Protein AF-A0A6J0CWZ5-F1 (afdb_monomer)

Structure (mmCIF, N/CA/C/O backbone):
data_AF-A0A6J0CWZ5-F1
#
_entry.id   AF-A0A6J0CWZ5-F1
#
loop_
_atom_site.group_PDB
_atom_site.id
_atom_site.type_symbol
_atom_site.label_atom_id
_atom_site.label_alt_id
_atom_site.label_comp_id
_atom_site.label_asym_id
_atom_site.label_entity_id
_atom_site.label_seq_id
_atom_site.pdbx_PDB_ins_code
_atom_site.Cartn_x
_atom_site.Cartn_y
_atom_site.Cartn_z
_atom_site.occupancy
_atom_site.B_iso_or_equiv
_atom_site.auth_seq_id
_atom_site.auth_comp_id
_atom_site.auth_asym_id
_atom_site.auth_atom_id
_atom_site.pdbx_PDB_model_num
ATOM 1 N N . GLY A 1 1 ? -12.106 11.188 5.493 1.00 57.78 1 GLY A N 1
ATOM 2 C CA . GLY A 1 1 ? -11.502 11.539 4.184 1.00 57.78 1 GLY A CA 1
ATOM 3 C C . GLY A 1 1 ? -12.003 10.630 3.071 1.00 57.78 1 GLY A C 1
ATOM 4 O O . GLY A 1 1 ? -12.524 9.564 3.359 1.00 57.78 1 GLY A O 1
ATOM 5 N N . SER A 1 2 ? -11.856 11.001 1.792 1.00 80.25 2 SER A N 1
ATOM 6 C CA . SER A 1 2 ? -12.216 10.089 0.689 1.00 80.25 2 SER A CA 1
ATOM 7 C C . SER A 1 2 ? -11.225 8.920 0.630 1.00 80.25 2 SER A C 1
ATOM 9 O O . SER A 1 2 ? -10.023 9.134 0.462 1.00 80.25 2 SER A O 1
ATOM 11 N N . ALA A 1 3 ? -11.713 7.687 0.785 1.00 89.81 3 ALA A N 1
ATOM 12 C CA . ALA A 1 3 ? -10.901 6.478 0.696 1.00 89.81 3 ALA A CA 1
ATOM 13 C C . ALA A 1 3 ? -11.649 5.331 0.015 1.00 89.81 3 ALA A C 1
ATOM 15 O O . ALA A 1 3 ? -12.873 5.224 0.078 1.00 89.81 3 ALA A O 1
ATOM 16 N N . VAL A 1 4 ? -10.888 4.450 -0.633 1.00 93.69 4 VAL A N 1
ATOM 17 C CA . VAL A 1 4 ? -11.415 3.285 -1.349 1.00 93.69 4 VAL A CA 1
ATOM 18 C C . VAL A 1 4 ? -11.209 2.041 -0.500 1.00 93.69 4 VAL A C 1
ATOM 20 O O . VAL A 1 4 ? -10.076 1.672 -0.190 1.00 93.69 4 VAL A O 1
ATOM 23 N N . PHE A 1 5 ? -12.300 1.363 -0.159 1.00 93.19 5 PHE A N 1
ATOM 24 C CA . PHE A 1 5 ? -12.245 0.077 0.524 1.00 93.19 5 PHE A CA 1
ATOM 25 C C . PHE A 1 5 ? -11.549 -0.977 -0.351 1.00 93.19 5 PHE A C 1
ATOM 27 O O . PHE A 1 5 ? -11.922 -1.190 -1.508 1.00 93.19 5 PHE A O 1
ATOM 34 N N . ARG A 1 6 ? -10.516 -1.636 0.190 1.00 94.00 6 ARG A N 1
ATOM 35 C CA . ARG A 1 6 ? -9.740 -2.659 -0.529 1.00 94.00 6 ARG A CA 1
ATOM 36 C C . ARG A 1 6 ? -10.067 -4.081 -0.099 1.00 94.00 6 ARG A C 1
ATOM 38 O O . ARG A 1 6 ? -9.976 -4.972 -0.942 1.00 94.00 6 ARG A O 1
ATOM 45 N N . GLY A 1 7 ? -10.464 -4.293 1.152 1.00 94.12 7 GLY A N 1
ATOM 46 C CA . GLY A 1 7 ? -10.869 -5.606 1.653 1.00 94.12 7 GLY A CA 1
ATOM 47 C C . GLY A 1 7 ? -10.400 -5.899 3.074 1.00 94.12 7 GLY A C 1
ATOM 48 O O . GLY A 1 7 ? -9.778 -5.062 3.732 1.00 94.12 7 GLY A O 1
ATOM 49 N N . CYS A 1 8 ? -10.697 -7.122 3.512 1.00 94.94 8 CYS A N 1
ATOM 50 C CA . CYS A 1 8 ? -10.164 -7.733 4.724 1.00 94.94 8 CYS A CA 1
ATOM 51 C C . CYS A 1 8 ? -8.920 -8.560 4.376 1.00 94.94 8 CYS A C 1
ATOM 53 O O . CYS A 1 8 ? -8.914 -9.296 3.389 1.00 94.94 8 CYS A O 1
ATOM 55 N N . PHE A 1 9 ? -7.864 -8.434 5.174 1.00 94.00 9 PHE A N 1
ATOM 56 C CA . PHE A 1 9 ? -6.585 -9.098 4.947 1.00 94.00 9 PHE A CA 1
ATOM 57 C C . PHE A 1 9 ? -6.032 -9.638 6.255 1.00 94.00 9 PHE A C 1
ATOM 59 O O . PHE A 1 9 ? -6.152 -9.013 7.307 1.00 94.00 9 PHE A O 1
ATOM 66 N N . ARG A 1 10 ? -5.358 -10.782 6.207 1.00 91.81 10 ARG A N 1
ATOM 67 C CA . ARG A 1 10 ? -4.688 -11.321 7.388 1.00 91.81 10 ARG A CA 1
ATOM 68 C C . ARG A 1 10 ? -3.513 -10.434 7.801 1.00 91.81 10 ARG A C 1
ATOM 70 O O . ARG A 1 10 ? -2.706 -10.016 6.972 1.00 91.81 10 ARG A O 1
ATOM 77 N N . ARG A 1 11 ? -3.376 -10.184 9.103 1.00 89.00 11 ARG A N 1
ATOM 78 C CA . ARG A 1 11 ? -2.251 -9.425 9.654 1.00 89.00 11 ARG A CA 1
ATOM 79 C C . ARG A 1 11 ? -0.916 -10.127 9.345 1.00 89.00 11 ARG A C 1
ATOM 81 O O . ARG A 1 11 ? -0.754 -11.295 9.706 1.00 89.00 11 ARG A O 1
ATOM 88 N N . PRO A 1 12 ? 0.071 -9.434 8.749 1.00 84.81 12 PRO A N 1
ATOM 89 C CA . PRO A 1 12 ? 1.394 -9.995 8.517 1.00 84.81 12 PRO A CA 1
ATOM 90 C C . PRO A 1 12 ? 2.198 -10.082 9.825 1.00 84.81 12 PRO A C 1
ATOM 92 O O . PRO A 1 12 ? 2.104 -9.211 10.691 1.00 84.81 12 PRO A O 1
ATOM 95 N N . ASN A 1 13 ? 3.059 -11.099 9.939 1.00 79.38 13 ASN A N 1
ATOM 96 C CA . ASN A 1 13 ? 3.885 -11.326 11.135 1.00 79.38 13 ASN A CA 1
ATOM 97 C C . ASN A 1 13 ? 4.906 -10.197 11.396 1.00 79.38 13 ASN A C 1
ATOM 99 O O . ASN A 1 13 ? 5.213 -9.898 12.544 1.00 79.38 13 ASN A O 1
ATOM 103 N N . ASN A 1 14 ? 5.433 -9.562 10.341 1.00 76.19 14 ASN A N 1
ATOM 104 C CA . ASN A 1 14 ? 6.442 -8.498 10.431 1.00 76.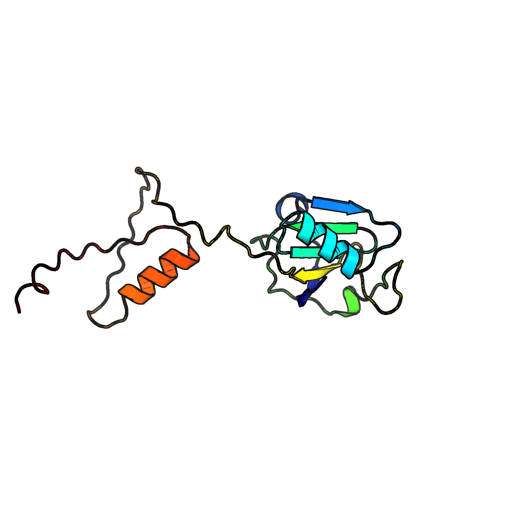19 14 ASN A CA 1
ATOM 105 C C . ASN A 1 14 ? 5.850 -7.145 10.022 1.00 76.19 14 ASN A C 1
ATOM 107 O O . ASN A 1 14 ? 6.034 -6.692 8.891 1.00 76.19 14 ASN 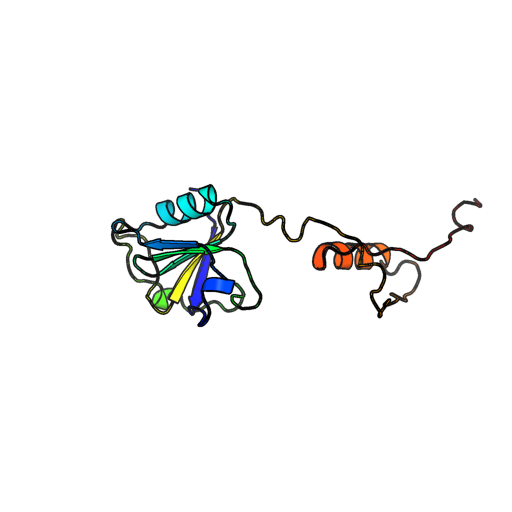A O 1
ATOM 111 N N . LEU A 1 15 ? 5.134 -6.514 10.951 1.00 74.88 15 LEU A N 1
ATOM 112 C CA . LEU A 1 15 ? 4.346 -5.312 10.687 1.00 74.88 15 LEU A CA 1
ATOM 113 C C . LEU A 1 15 ? 5.200 -4.096 10.298 1.00 74.88 15 LEU A C 1
ATOM 115 O O . LEU A 1 15 ? 4.855 -3.381 9.364 1.00 74.88 15 LEU A O 1
ATOM 119 N N . SER A 1 16 ? 6.358 -3.921 10.939 1.00 71.25 16 SER A N 1
ATOM 120 C CA . SER A 1 16 ? 7.205 -2.728 10.799 1.00 71.25 16 SER A CA 1
ATOM 121 C C . SER A 1 16 ? 7.783 -2.508 9.397 1.00 71.25 16 SER A C 1
ATOM 123 O O . SER A 1 16 ? 8.179 -1.394 9.076 1.00 71.25 16 SER A O 1
ATOM 125 N N . LEU A 1 17 ? 7.854 -3.552 8.560 1.00 66.75 17 LEU A N 1
ATOM 126 C CA . LEU A 1 17 ? 8.350 -3.429 7.183 1.00 66.75 17 LEU A CA 1
ATOM 127 C C . LEU A 1 17 ? 7.239 -3.049 6.191 1.00 66.75 17 LEU A C 1
ATOM 129 O O . LEU A 1 17 ? 7.525 -2.459 5.154 1.00 66.75 17 LEU A O 1
ATOM 133 N N . ALA A 1 18 ? 5.987 -3.409 6.489 1.00 69.88 18 ALA A N 1
ATOM 134 C CA . ALA A 1 18 ? 4.838 -3.136 5.624 1.00 69.88 18 ALA A CA 1
ATOM 135 C C . ALA A 1 18 ? 4.114 -1.839 6.019 1.00 69.88 18 ALA A C 1
ATOM 137 O O . ALA A 1 18 ? 3.674 -1.078 5.160 1.00 69.88 18 ALA A O 1
ATOM 138 N N . LEU A 1 19 ? 4.006 -1.590 7.324 1.00 81.56 19 LEU A N 1
ATOM 139 C CA . LEU A 1 19 ? 3.220 -0.521 7.928 1.00 81.56 19 LEU A CA 1
ATOM 140 C C . LEU A 1 19 ? 4.075 0.190 8.995 1.00 81.56 19 LEU A C 1
ATOM 142 O O . LEU A 1 19 ? 3.991 -0.140 10.181 1.00 81.56 19 LEU A O 1
ATOM 146 N N . PRO A 1 20 ? 4.966 1.110 8.581 1.00 83.31 20 PRO A N 1
ATOM 147 C CA . PRO A 1 20 ? 5.938 1.745 9.472 1.00 83.31 20 PRO A CA 1
ATOM 148 C C . PRO A 1 20 ? 5.298 2.660 10.520 1.00 83.31 20 PRO A C 1
ATOM 150 O O . PRO A 1 20 ? 5.864 2.849 11.595 1.00 83.31 20 PRO A O 1
ATOM 153 N N . VAL A 1 21 ? 4.126 3.228 10.229 1.00 89.62 21 VAL A N 1
ATOM 154 C CA . VAL A 1 21 ? 3.422 4.122 11.150 1.00 89.62 21 VAL A CA 1
ATOM 155 C C . VAL A 1 21 ? 2.309 3.346 11.827 1.00 89.62 21 VAL A C 1
ATOM 157 O O . VAL A 1 21 ? 1.474 2.736 11.168 1.00 89.62 21 VAL A O 1
ATOM 160 N N . THR A 1 22 ? 2.298 3.376 13.156 1.00 91.94 22 THR A N 1
ATOM 161 C CA . THR A 1 22 ? 1.233 2.801 13.976 1.00 91.94 22 THR A CA 1
ATOM 162 C C . THR A 1 22 ? 0.781 3.834 14.995 1.00 91.94 22 THR A C 1
ATOM 164 O O . THR A 1 22 ? 1.611 4.416 15.691 1.00 91.94 22 THR A O 1
ATOM 167 N N . ALA A 1 23 ? -0.527 4.035 15.103 1.00 92.38 23 ALA A N 1
ATOM 168 C CA . ALA A 1 23 ? -1.146 4.897 16.095 1.00 92.38 23 ALA A CA 1
ATOM 169 C C . ALA A 1 23 ? -2.288 4.153 16.789 1.00 92.38 23 ALA A C 1
ATOM 171 O O . ALA A 1 23 ? -3.144 3.557 16.136 1.00 92.38 23 ALA A O 1
ATOM 172 N N . ALA A 1 24 ? -2.308 4.195 18.118 1.00 91.94 24 ALA A N 1
ATOM 173 C CA . ALA A 1 24 ? -3.451 3.738 18.894 1.00 91.94 24 ALA A CA 1
ATOM 174 C C . ALA A 1 24 ? -4.451 4.892 19.022 1.00 91.94 24 ALA A C 1
ATOM 176 O O . ALA A 1 24 ? -4.084 5.981 19.464 1.00 91.94 24 ALA A O 1
ATOM 177 N N . MET A 1 25 ? -5.705 4.656 18.643 1.00 87.94 25 MET A N 1
ATOM 178 C CA . MET A 1 25 ? -6.777 5.643 18.744 1.00 87.94 25 MET A CA 1
ATOM 179 C C . MET A 1 25 ? -7.873 5.128 19.689 1.00 87.94 25 MET A C 1
ATOM 181 O O . MET A 1 25 ? -8.489 4.107 19.387 1.00 87.94 25 MET A O 1
ATOM 185 N N . PRO A 1 26 ? -8.148 5.820 20.816 1.00 84.06 26 PRO A N 1
ATOM 186 C CA . PRO A 1 26 ? -9.200 5.411 21.752 1.00 84.06 26 PRO A CA 1
ATOM 187 C C . PRO A 1 26 ? -10.594 5.445 21.107 1.00 84.06 26 PRO A C 1
ATOM 189 O O . PRO A 1 26 ? -11.401 4.537 21.293 1.00 84.06 26 PRO A O 1
ATOM 192 N N . ASN A 1 27 ? -10.836 6.467 20.282 1.00 88.94 27 ASN A N 1
ATOM 193 C CA . ASN A 1 27 ? -12.073 6.666 19.528 1.00 88.94 27 ASN A CA 1
ATOM 194 C C . ASN A 1 27 ? -11.805 6.378 18.049 1.00 88.94 27 ASN A C 1
ATOM 196 O O . ASN A 1 27 ? -11.712 7.319 17.253 1.00 88.94 27 ASN A O 1
ATOM 200 N N . MET A 1 28 ? -11.620 5.102 17.712 1.00 88.31 28 MET A N 1
ATOM 201 C CA . MET A 1 28 ? -11.315 4.655 16.357 1.00 88.31 28 MET A CA 1
ATOM 202 C C . MET A 1 28 ? -12.535 4.799 15.444 1.00 88.31 28 MET A C 1
ATOM 204 O O . MET A 1 28 ? -13.623 4.354 15.803 1.00 88.31 28 MET A O 1
ATOM 208 N N . SER A 1 29 ? -12.315 5.365 14.258 1.00 92.81 29 SER A N 1
ATOM 209 C CA . SER A 1 29 ? -13.211 5.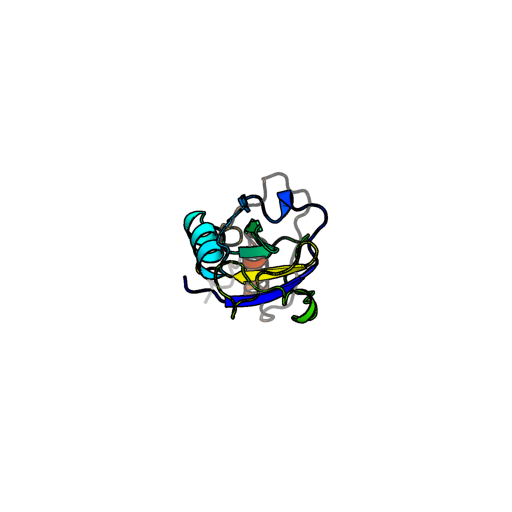304 13.098 1.00 92.81 29 SER A CA 1
ATOM 210 C C . SER A 1 29 ? -12.377 5.135 11.828 1.00 92.81 29 SER A C 1
ATOM 212 O O . SER A 1 29 ? -11.171 5.426 11.835 1.00 92.81 29 SER A O 1
ATOM 214 N N . VAL A 1 30 ? -13.010 4.689 10.742 1.00 93.19 30 VAL A N 1
ATOM 215 C CA . VAL A 1 30 ? -12.353 4.552 9.434 1.00 93.19 30 VAL A CA 1
ATOM 216 C C . VAL A 1 30 ? -11.796 5.899 8.989 1.00 93.19 30 VAL A C 1
ATOM 218 O O . VAL A 1 30 ? -10.607 6.001 8.675 1.00 93.19 30 VAL A O 1
ATOM 221 N N . ASP A 1 31 ? -12.616 6.948 9.068 1.00 93.31 31 ASP A N 1
ATOM 222 C CA . ASP A 1 31 ? -12.237 8.303 8.668 1.00 93.31 31 ASP A CA 1
ATOM 223 C C . ASP A 1 31 ? -10.994 8.820 9.391 1.00 93.31 31 ASP A C 1
ATOM 225 O O . ASP A 1 31 ? -10.064 9.292 8.742 1.00 93.31 31 ASP A O 1
ATOM 229 N N . LYS A 1 32 ? -10.916 8.670 10.719 1.00 93.44 32 LYS A N 1
ATOM 230 C CA . LYS A 1 32 ? -9.765 9.158 11.495 1.00 93.44 32 LYS A CA 1
ATOM 231 C C . LYS A 1 32 ? -8.466 8.464 11.105 1.00 93.44 32 LYS A C 1
ATOM 233 O O . LYS A 1 32 ? -7.421 9.107 11.054 1.00 93.44 32 LYS A O 1
ATOM 238 N N . CYS A 1 33 ? -8.516 7.156 10.848 1.00 94.25 33 CYS A N 1
ATOM 239 C CA . CYS A 1 33 ? -7.329 6.421 10.419 1.00 94.25 33 CYS A CA 1
ATOM 240 C C . CYS A 1 33 ? -6.907 6.825 9.004 1.00 94.25 33 CYS A C 1
ATOM 242 O O . CYS A 1 33 ? -5.728 7.068 8.755 1.00 94.25 33 CYS A O 1
ATOM 244 N N . VAL A 1 34 ? -7.871 6.947 8.089 1.00 95.50 34 VAL A N 1
ATOM 245 C CA . VAL A 1 34 ? -7.633 7.411 6.718 1.00 95.50 34 VAL A CA 1
ATOM 246 C C . VAL A 1 34 ? -7.031 8.814 6.710 1.00 95.50 34 VAL A C 1
ATOM 248 O O . VAL A 1 34 ? -6.049 9.045 6.002 1.00 95.50 34 VAL A O 1
ATOM 251 N N . ASP A 1 35 ? -7.578 9.734 7.501 1.00 94.94 35 ASP A N 1
ATOM 252 C CA . ASP A 1 35 ? -7.110 11.116 7.578 1.00 94.94 35 ASP A CA 1
ATOM 253 C C . ASP A 1 35 ? -5.692 11.177 8.164 1.00 94.94 35 ASP A C 1
ATOM 255 O O . ASP A 1 35 ? -4.827 11.829 7.582 1.00 94.94 35 ASP A O 1
ATOM 259 N N . LEU A 1 36 ? -5.402 10.403 9.219 1.00 94.50 36 LEU A N 1
ATOM 260 C CA . LEU A 1 36 ? -4.049 10.266 9.771 1.00 94.50 36 LEU A CA 1
ATOM 261 C C . LEU A 1 36 ? -3.052 9.758 8.721 1.00 94.50 36 LEU A C 1
ATOM 263 O O . LEU A 1 36 ? -1.970 10.321 8.563 1.00 94.50 36 LEU A O 1
ATOM 267 N N . CYS A 1 37 ? -3.387 8.684 8.003 1.00 94.94 37 CYS A N 1
ATOM 268 C CA . CYS A 1 37 ? -2.490 8.129 6.991 1.00 94.94 37 CYS A CA 1
ATOM 269 C C . CYS A 1 37 ? -2.307 9.081 5.805 1.00 94.94 37 CYS A C 1
ATOM 271 O O . CYS A 1 37 ? -1.216 9.148 5.244 1.00 94.94 37 CYS A O 1
ATOM 273 N N . THR A 1 38 ? -3.341 9.855 5.472 1.00 94.69 38 THR A N 1
ATOM 274 C CA . THR A 1 38 ? -3.277 10.904 4.451 1.00 94.69 38 THR A CA 1
ATOM 275 C C . THR A 1 38 ? -2.353 12.043 4.883 1.00 94.69 38 THR A C 1
ATOM 277 O O . THR A 1 38 ? -1.490 12.441 4.107 1.00 94.69 38 THR A O 1
ATOM 280 N N . GLU A 1 39 ? -2.469 12.526 6.124 1.00 94.19 39 GLU A N 1
ATOM 281 C CA . GLU A 1 39 ? -1.594 13.565 6.693 1.00 94.19 39 GLU A CA 1
ATOM 282 C C . GLU A 1 39 ? -0.129 13.109 6.754 1.00 94.19 39 GLU A C 1
ATOM 284 O O . GLU A 1 39 ? 0.794 13.901 6.585 1.00 94.19 39 GLU A O 1
ATOM 289 N N . LYS A 1 40 ? 0.094 11.808 6.966 1.00 93.00 40 LYS A N 1
ATOM 290 C CA . LYS A 1 40 ? 1.424 11.186 6.951 1.00 93.00 40 LYS A CA 1
ATOM 291 C C . LYS A 1 40 ? 1.915 10.794 5.553 1.00 93.00 40 LYS A C 1
ATOM 293 O O . LYS A 1 40 ? 2.951 10.141 5.468 1.00 93.00 40 LYS A O 1
ATOM 298 N N . GLU A 1 41 ? 1.199 11.173 4.494 1.00 92.38 41 GLU A N 1
ATOM 299 C CA . GLU A 1 41 ? 1.551 10.906 3.092 1.00 92.38 41 GLU A CA 1
ATOM 300 C C . GLU A 1 41 ? 1.694 9.408 2.756 1.00 92.38 41 GLU A C 1
ATOM 302 O O . GLU A 1 41 ? 2.505 9.008 1.919 1.00 92.38 41 GLU A O 1
ATOM 307 N N . TYR A 1 42 ? 0.871 8.558 3.375 1.00 92.62 42 TYR A N 1
ATOM 308 C CA . TYR A 1 42 ? 0.821 7.130 3.068 1.00 92.62 42 TYR A CA 1
ATOM 309 C C . TYR A 1 42 ? -0.415 6.765 2.232 1.00 92.62 42 TYR A C 1
ATOM 311 O O . TYR A 1 42 ? -1.539 7.124 2.600 1.00 92.62 42 TYR A O 1
ATOM 319 N N . PRO A 1 43 ? -0.246 5.987 1.143 1.00 92.56 43 PRO A N 1
ATOM 320 C CA . PRO A 1 43 ? -1.345 5.564 0.271 1.00 92.56 43 PRO A CA 1
ATOM 321 C C . PRO A 1 43 ? -2.238 4.482 0.893 1.00 92.56 43 PRO A C 1
ATOM 323 O O . PRO A 1 43 ? -3.321 4.205 0.379 1.00 92.56 43 PRO A O 1
ATOM 326 N N . LEU A 1 44 ? -1.791 3.829 1.970 1.00 93.94 44 LEU A N 1
ATOM 327 C CA . LEU A 1 44 ? -2.490 2.704 2.582 1.00 93.94 44 LEU A CA 1
ATOM 328 C C . LEU A 1 44 ? -2.794 2.962 4.058 1.00 93.94 44 LEU A C 1
ATOM 330 O O . LEU A 1 44 ? -1.891 3.316 4.819 1.00 93.94 44 LEU A O 1
ATOM 334 N N . ALA A 1 45 ? -4.039 2.699 4.452 1.00 95.25 45 ALA A N 1
ATOM 335 C CA . ALA A 1 45 ? -4.514 2.698 5.830 1.00 95.25 45 ALA A CA 1
ATOM 336 C C . ALA A 1 45 ? -5.063 1.307 6.181 1.00 95.25 45 ALA A C 1
ATOM 338 O O . ALA A 1 45 ? -5.907 0.767 5.468 1.00 95.25 45 ALA A O 1
ATOM 339 N N . ALA A 1 46 ? -4.584 0.714 7.269 1.00 94.81 46 ALA A N 1
ATOM 340 C CA . ALA A 1 46 ? -4.997 -0.599 7.752 1.00 94.81 46 ALA A CA 1
ATOM 341 C C . ALA A 1 46 ? -5.438 -0.496 9.217 1.00 94.81 46 ALA A C 1
ATOM 343 O O . ALA A 1 46 ? -4.664 -0.066 10.073 1.00 94.81 46 ALA A O 1
ATOM 344 N N . LEU A 1 47 ? -6.679 -0.887 9.506 1.00 94.69 47 LEU A N 1
ATOM 345 C CA . LEU A 1 47 ? -7.261 -0.808 10.844 1.00 94.69 47 LEU A CA 1
ATOM 346 C C . LEU A 1 47 ? -7.322 -2.192 11.495 1.00 94.69 47 LEU A C 1
ATOM 348 O O . LEU A 1 47 ? -7.600 -3.192 10.829 1.00 94.69 47 LEU A O 1
ATOM 352 N N . ALA A 1 48 ? -7.053 -2.225 12.801 1.00 93.62 48 ALA A N 1
ATOM 353 C CA . ALA A 1 48 ? -7.016 -3.427 13.626 1.00 93.62 48 ALA A CA 1
ATOM 354 C C . ALA A 1 48 ? -7.572 -3.147 15.032 1.00 93.62 48 ALA A C 1
ATOM 356 O O . ALA A 1 48 ? -6.827 -2.941 15.997 1.00 93.62 48 ALA A O 1
ATOM 357 N N . GLY A 1 49 ? -8.894 -3.093 15.159 1.00 91.75 49 GLY A N 1
ATOM 358 C CA . GLY A 1 49 ? -9.576 -2.704 16.389 1.00 91.75 49 GLY A CA 1
ATOM 359 C C . GLY A 1 49 ? -9.313 -1.236 16.725 1.00 91.75 49 GLY A C 1
ATOM 360 O O . GLY A 1 49 ? -9.879 -0.348 16.102 1.00 91.75 49 GLY A O 1
ATOM 361 N N . THR A 1 50 ? -8.451 -0.968 17.709 1.00 91.62 50 THR A N 1
ATOM 362 C CA . THR A 1 50 ? -8.068 0.396 18.133 1.00 91.62 50 THR A CA 1
ATOM 363 C C . THR A 1 50 ? -6.699 0.835 17.613 1.00 91.62 50 THR A C 1
ATOM 365 O O . THR A 1 50 ? -6.250 1.944 17.913 1.00 91.62 50 THR A O 1
ATOM 368 N N . ALA A 1 51 ? -6.027 0.001 16.819 1.00 92.88 51 ALA A N 1
ATOM 369 C CA . ALA A 1 51 ? -4.778 0.355 16.161 1.00 92.88 51 ALA A CA 1
ATOM 370 C C . ALA A 1 51 ? -5.023 0.742 14.697 1.00 92.88 51 ALA A C 1
ATOM 372 O O . ALA A 1 51 ? -5.719 0.045 13.961 1.00 92.88 51 ALA A O 1
ATOM 373 N N . CYS A 1 52 ? -4.432 1.858 14.288 1.00 94.31 52 CYS A N 1
ATOM 374 C CA . CYS A 1 52 ? -4.370 2.318 12.911 1.00 94.31 52 CYS A CA 1
ATOM 375 C C . CYS A 1 52 ? -2.932 2.203 12.425 1.00 94.31 52 CYS A C 1
ATOM 377 O O . CYS A 1 52 ? -1.993 2.616 13.112 1.00 94.31 52 CYS A O 1
ATOM 379 N N . HIS A 1 53 ? -2.769 1.643 11.238 1.00 94.31 53 HIS A N 1
ATOM 380 C CA . HIS A 1 53 ? -1.485 1.384 10.624 1.00 94.31 53 HIS A CA 1
ATOM 381 C C . HIS A 1 53 ? -1.430 2.052 9.252 1.00 94.31 53 HIS A C 1
ATOM 383 O O . HIS A 1 53 ? -2.320 1.845 8.431 1.00 94.31 53 HIS A O 1
ATOM 389 N N . CYS A 1 54 ? -0.372 2.812 8.983 1.00 94.06 54 CYS A N 1
ATOM 390 C CA . CYS A 1 54 ? -0.160 3.468 7.696 1.00 94.06 54 CYS A CA 1
ATOM 391 C C . CYS A 1 54 ? 1.106 2.941 7.032 1.00 94.06 54 CYS A C 1
ATOM 393 O O . CYS A 1 54 ? 2.105 2.652 7.702 1.00 94.06 54 CYS A O 1
ATOM 395 N N . GLY A 1 55 ? 1.075 2.822 5.709 1.00 91.94 55 GLY A N 1
ATOM 396 C CA . GLY A 1 55 ? 2.213 2.307 4.967 1.00 91.94 55 GLY A CA 1
ATOM 397 C C . GLY A 1 55 ? 1.994 2.243 3.470 1.00 91.94 55 GLY A C 1
ATOM 398 O O . GLY A 1 55 ? 1.181 2.964 2.895 1.00 91.94 55 GLY A O 1
ATOM 399 N N . PHE A 1 56 ? 2.753 1.351 2.848 1.00 88.81 56 PHE A N 1
ATOM 400 C CA . PHE A 1 56 ? 2.735 1.131 1.413 1.00 88.81 56 PHE A CA 1
ATOM 401 C C . PHE A 1 56 ? 2.353 -0.318 1.102 1.00 88.81 56 PHE A C 1
ATOM 403 O O . PHE A 1 56 ? 2.668 -1.218 1.886 1.00 88.81 56 PHE A O 1
ATOM 410 N N . PRO A 1 57 ? 1.762 -0.593 -0.072 1.00 85.44 57 PRO A N 1
ATOM 411 C CA . PRO A 1 57 ? 1.707 -1.952 -0.591 1.00 85.44 57 PRO A CA 1
ATOM 412 C C . PRO A 1 57 ? 3.132 -2.512 -0.723 1.00 85.44 57 PRO A C 1
ATOM 414 O O . PRO A 1 57 ? 4.009 -1.896 -1.345 1.00 85.44 57 PRO A O 1
ATOM 417 N N . THR A 1 58 ? 3.376 -3.678 -0.127 1.00 83.25 58 THR A N 1
ATOM 418 C CA . THR A 1 58 ? 4.668 -4.379 -0.185 1.00 83.25 58 THR A CA 1
ATOM 419 C C . THR A 1 58 ? 4.462 -5.835 -0.580 1.00 83.25 58 THR A C 1
ATOM 421 O O . THR A 1 58 ? 3.370 -6.378 -0.456 1.00 83.25 58 THR A O 1
ATOM 424 N N . THR A 1 59 ? 5.530 -6.518 -0.992 1.00 80.31 59 THR A N 1
ATOM 425 C CA . THR A 1 59 ? 5.483 -7.957 -1.307 1.00 80.31 59 THR A CA 1
ATOM 426 C C . THR A 1 59 ? 5.126 -8.838 -0.107 1.00 80.31 59 THR A C 1
ATOM 428 O O . THR A 1 59 ? 4.691 -9.967 -0.296 1.00 80.31 59 THR A O 1
ATOM 431 N N . ARG A 1 60 ? 5.304 -8.344 1.128 1.00 77.62 60 ARG A N 1
ATOM 432 C CA . ARG A 1 60 ? 4.932 -9.058 2.364 1.00 77.62 60 ARG A CA 1
ATOM 433 C C . ARG A 1 60 ? 3.493 -8.807 2.803 1.00 77.62 60 ARG A C 1
ATOM 435 O O . ARG A 1 60 ? 3.015 -9.491 3.702 1.00 77.62 60 ARG A O 1
ATOM 442 N N . PHE A 1 61 ? 2.841 -7.819 2.203 1.00 81.81 61 PHE A N 1
ATOM 443 C CA . PHE A 1 61 ? 1.433 -7.521 2.408 1.00 81.81 61 PHE A CA 1
ATOM 444 C C . PHE A 1 61 ? 0.787 -7.239 1.044 1.00 81.81 61 PHE A C 1
ATOM 446 O O . PHE A 1 61 ? 0.483 -6.082 0.727 1.00 81.81 61 PHE A O 1
ATOM 453 N N . PRO A 1 62 ? 0.676 -8.275 0.187 1.00 78.69 62 PRO A N 1
ATOM 454 C CA . PRO A 1 62 ? 0.030 -8.137 -1.105 1.00 78.69 62 PRO A CA 1
ATOM 455 C C . PRO A 1 62 ? -1.475 -7.940 -0.902 1.00 78.69 62 PRO A C 1
ATOM 457 O O . PRO A 1 62 ? -2.121 -8.674 -0.163 1.00 78.69 62 PRO A O 1
ATOM 460 N N . LEU A 1 63 ? -2.055 -6.972 -1.606 1.00 85.62 63 LEU A N 1
ATOM 461 C CA . LEU A 1 63 ? -3.491 -6.668 -1.538 1.00 85.62 63 LEU A CA 1
ATOM 462 C C . LEU A 1 63 ? -4.342 -7.598 -2.425 1.00 85.62 63 LEU A C 1
ATOM 464 O O . LEU A 1 63 ? -5.445 -7.230 -2.823 1.00 85.62 63 LEU A O 1
ATOM 468 N N . HIS A 1 64 ? -3.815 -8.760 -2.815 1.00 83.75 64 HIS A N 1
ATOM 469 C CA . HIS A 1 64 ? -4.499 -9.712 -3.701 1.00 83.75 64 HIS A CA 1
ATOM 470 C C . HIS A 1 64 ? -5.160 -10.859 -2.938 1.00 83.75 64 HIS A C 1
ATOM 472 O O . HIS A 1 64 ? -6.233 -11.304 -3.339 1.00 83.75 64 HIS A O 1
ATOM 478 N N . ASP A 1 65 ? -4.582 -11.267 -1.811 1.00 86.88 65 ASP A N 1
ATOM 479 C CA . ASP A 1 65 ? -5.087 -12.378 -1.005 1.00 86.88 65 ASP A CA 1
ATOM 480 C C . ASP A 1 65 ? -6.118 -11.856 0.003 1.00 86.88 65 ASP A C 1
ATOM 482 O O . ASP A 1 65 ? -5.827 -11.647 1.182 1.00 86.88 65 ASP A O 1
ATOM 486 N N . ARG A 1 66 ? -7.319 -11.551 -0.500 1.00 91.94 66 ARG A N 1
ATOM 487 C CA . ARG A 1 66 ? -8.445 -11.087 0.320 1.00 91.94 66 ARG A CA 1
ATOM 488 C C . ARG A 1 66 ? -9.040 -12.243 1.118 1.00 91.94 66 ARG A C 1
ATOM 490 O O . ARG A 1 66 ? -9.284 -13.316 0.577 1.00 91.94 66 ARG A O 1
ATOM 497 N N . GLU A 1 67 ? -9.334 -11.963 2.377 1.00 93.81 67 GLU A N 1
ATOM 498 C CA . GLU A 1 67 ? -10.064 -12.843 3.286 1.00 93.81 67 GLU A CA 1
ATOM 499 C C . GLU A 1 67 ? -11.550 -12.449 3.335 1.00 93.81 67 GLU A C 1
ATOM 501 O O . GLU A 1 67 ? -11.945 -11.389 2.833 1.00 93.81 67 GLU A O 1
ATOM 506 N N . ASP A 1 68 ? -12.376 -13.289 3.961 1.00 93.06 68 ASP A N 1
ATOM 507 C CA . ASP A 1 68 ? -13.794 -12.989 4.178 1.00 93.06 68 ASP A CA 1
ATOM 508 C C . ASP A 1 68 ? -13.965 -11.726 5.043 1.00 93.06 68 ASP A C 1
ATOM 510 O O . ASP A 1 68 ? -13.331 -11.569 6.091 1.00 93.06 68 ASP A O 1
ATOM 514 N N . GLU A 1 69 ? -14.842 -10.817 4.616 1.00 91.75 69 GLU A N 1
ATOM 515 C CA . GLU A 1 69 ? -15.109 -9.544 5.293 1.00 91.75 69 GLU A CA 1
ATOM 516 C C . GLU A 1 69 ? -15.638 -9.739 6.722 1.00 91.75 69 GLU A C 1
ATOM 518 O O . GLU A 1 69 ? -15.377 -8.909 7.596 1.00 91.75 69 GLU A O 1
ATOM 523 N N . GLN A 1 70 ? -16.286 -10.874 7.001 1.00 91.94 70 GLN A N 1
ATOM 524 C CA . GLN A 1 70 ? -16.786 -11.239 8.328 1.00 91.94 70 GLN A CA 1
ATOM 525 C C . GLN A 1 70 ? -15.660 -11.388 9.362 1.00 91.94 70 GLN A C 1
ATOM 527 O O . GLN A 1 70 ? -15.862 -11.092 10.540 1.00 91.94 70 GLN A O 1
ATOM 532 N N . LEU A 1 71 ? -14.449 -11.773 8.939 1.00 92.69 71 LEU A N 1
ATOM 533 C CA . LEU A 1 71 ? -13.280 -11.900 9.822 1.00 92.69 71 LEU A CA 1
ATOM 534 C C . LEU A 1 71 ? -12.767 -10.538 10.320 1.00 92.69 71 LEU A C 1
ATOM 536 O O . LEU A 1 71 ? -12.077 -10.461 11.342 1.00 92.69 71 LEU A O 1
ATOM 540 N N . CYS A 1 72 ? -13.126 -9.464 9.613 1.00 93.12 72 CYS A N 1
ATOM 541 C CA . CYS A 1 72 ? -12.829 -8.079 9.962 1.00 93.12 72 CYS A CA 1
ATOM 542 C C . CYS A 1 72 ? -14.035 -7.314 10.532 1.00 93.12 72 CYS A C 1
ATOM 544 O O . CYS A 1 72 ? -13.882 -6.137 10.859 1.00 93.12 72 CYS A O 1
ATOM 546 N N . ALA A 1 73 ? -15.205 -7.947 10.688 1.00 91.25 73 ALA A N 1
ATOM 547 C CA . ALA A 1 73 ? -16.475 -7.297 11.046 1.00 91.25 73 ALA A CA 1
ATOM 548 C C . ALA A 1 73 ? -16.585 -6.852 12.522 1.00 91.25 73 ALA A C 1
ATOM 550 O O . ALA A 1 73 ? -17.677 -6.720 13.079 1.00 91.25 73 ALA A O 1
ATOM 551 N N . GLN A 1 74 ? -15.453 -6.626 13.189 1.00 92.12 74 GLN A N 1
ATOM 552 C CA . GLN A 1 74 ? -15.432 -6.019 14.510 1.00 92.12 74 GLN A CA 1
ATOM 553 C C . GLN A 1 74 ? -15.753 -4.529 14.382 1.00 92.12 74 GLN A C 1
ATOM 555 O O . GLN A 1 74 ? -15.063 -3.799 13.671 1.00 92.12 74 GLN A O 1
ATOM 560 N N . LYS A 1 75 ? -16.780 -4.084 15.107 1.00 93.00 75 LYS A N 1
ATOM 561 C CA . LYS A 1 75 ? -17.233 -2.690 15.106 1.00 93.00 75 LYS A CA 1
ATOM 562 C C . LYS A 1 75 ? -16.163 -1.728 15.623 1.00 93.00 75 LYS A C 1
ATOM 564 O O . LYS A 1 75 ? -15.401 -2.062 16.536 1.00 93.00 75 LYS A O 1
ATOM 569 N N . CYS A 1 76 ? -16.131 -0.532 15.049 1.00 91.75 76 CYS A N 1
ATOM 570 C CA . CYS A 1 76 ? -15.297 0.564 15.527 1.00 91.75 76 CYS A CA 1
ATOM 571 C C . CYS A 1 76 ? -15.795 1.106 16.880 1.00 91.75 76 CYS A C 1
ATOM 573 O O . CYS A 1 76 ? -16.972 0.994 17.213 1.00 91.75 76 CYS A O 1
ATOM 575 N N . SER A 1 77 ? -14.899 1.694 17.686 1.00 89.31 77 SER A N 1
ATOM 576 C CA . SER A 1 77 ? -15.270 2.214 19.014 1.00 89.31 77 SER A CA 1
ATOM 577 C C . SER A 1 77 ? -16.000 3.555 18.964 1.00 89.31 77 SER A C 1
ATOM 579 O O . SER A 1 77 ? -16.759 3.858 19.879 1.00 89.31 77 SER A O 1
ATOM 581 N N . ALA A 1 78 ? -15.760 4.367 17.930 1.00 87.38 78 ALA A N 1
ATOM 582 C CA . ALA A 1 78 ? -16.406 5.668 17.768 1.00 87.38 78 ALA A CA 1
ATOM 583 C C . ALA A 1 78 ? -17.621 5.647 16.832 1.00 87.38 78 ALA A C 1
ATOM 585 O O . ALA A 1 78 ? -18.387 6.603 16.855 1.00 87.38 78 ALA A O 1
ATOM 586 N N . GLU A 1 79 ? -17.774 4.603 16.015 1.00 84.94 79 GLU A N 1
ATOM 587 C CA . GLU A 1 79 ? -18.830 4.494 15.008 1.00 84.94 79 GLU A CA 1
ATOM 588 C C . GLU A 1 79 ? -19.313 3.040 14.910 1.00 84.94 79 GLU A C 1
ATOM 590 O O . GLU A 1 79 ? -18.543 2.135 14.597 1.00 84.94 79 GLU A O 1
ATOM 595 N N . GLU A 1 80 ? -20.588 2.789 15.204 1.00 80.19 80 GLU A N 1
ATOM 596 C CA . GLU A 1 80 ? -21.107 1.420 15.348 1.00 80.19 80 GLU A CA 1
ATOM 597 C C . GLU A 1 80 ? -21.456 0.748 14.015 1.00 80.19 80 GLU A C 1
ATOM 599 O O . GLU A 1 80 ? -21.628 -0.478 13.970 1.00 80.19 80 GLU A O 1
ATOM 604 N N . PHE A 1 81 ? -21.580 1.538 12.947 1.00 85.62 81 PHE A N 1
ATOM 605 C CA . PHE A 1 81 ? -21.889 1.057 11.599 1.00 85.62 81 PHE A CA 1
ATOM 606 C C . PHE A 1 81 ? -20.639 0.731 10.772 1.00 85.62 81 PHE A C 1
ATOM 608 O O . PHE A 1 81 ? -20.749 0.140 9.698 1.00 85.62 81 PHE A O 1
ATOM 615 N N . GLU A 1 82 ? -19.452 1.068 11.276 1.00 89.50 82 GLU A N 1
ATOM 616 C CA . GLU A 1 82 ? -18.177 0.795 10.620 1.00 89.50 82 GLU A CA 1
ATOM 617 C C . GLU A 1 82 ? -17.473 -0.424 11.221 1.00 89.50 82 GLU A C 1
ATOM 619 O O . GLU A 1 82 ? -17.569 -0.716 12.415 1.00 89.50 82 GLU A O 1
ATOM 624 N N . SER A 1 83 ? -16.718 -1.127 10.377 1.00 92.81 83 SER A N 1
ATOM 625 C CA . SER A 1 83 ? -15.844 -2.222 10.798 1.00 92.81 83 SER A CA 1
ATOM 626 C C . SER A 1 83 ? -14.399 -1.736 10.880 1.00 92.81 83 SER A C 1
ATOM 628 O O . SER A 1 83 ? -13.901 -1.107 9.951 1.00 92.81 83 SER A O 1
ATOM 630 N N . CYS A 1 84 ? -13.712 -2.054 11.974 1.00 92.94 84 CYS A N 1
ATOM 631 C CA . CYS A 1 84 ? -12.341 -1.629 12.259 1.00 92.94 84 CYS A CA 1
ATOM 632 C C . CYS A 1 84 ? -11.337 -2.788 12.286 1.00 92.94 84 CYS A C 1
ATOM 634 O O . CYS A 1 84 ? -10.206 -2.610 12.736 1.00 92.94 84 CYS A O 1
ATOM 636 N N . GLY A 1 85 ? -11.715 -3.973 11.800 1.00 92.88 85 GLY A N 1
ATOM 637 C CA . GLY A 1 85 ? -10.841 -5.143 11.817 1.00 92.88 85 GLY A CA 1
ATOM 638 C C . GLY A 1 85 ? -10.606 -5.693 13.227 1.00 92.88 85 GLY A C 1
ATOM 639 O O . GLY A 1 85 ? -11.059 -5.145 14.232 1.00 92.88 85 GLY A O 1
ATOM 640 N N . THR A 1 86 ? -9.871 -6.796 13.300 1.00 92.25 86 THR A N 1
ATOM 641 C CA . THR A 1 86 ? -9.560 -7.525 14.537 1.00 92.25 86 THR A CA 1
ATOM 642 C C . THR A 1 86 ? -8.047 -7.525 14.796 1.00 92.25 86 THR A C 1
ATOM 644 O O . THR A 1 86 ? -7.261 -7.139 13.930 1.00 92.25 86 THR A O 1
ATOM 647 N N . PRO A 1 87 ? -7.562 -7.997 15.959 1.00 89.19 87 PRO A N 1
ATOM 648 C CA . PRO A 1 87 ? -6.120 -8.100 16.208 1.00 89.19 87 PRO A CA 1
ATOM 649 C C . PRO A 1 87 ? -5.358 -8.981 15.199 1.00 89.19 87 PRO A C 1
ATOM 651 O O . PRO A 1 87 ? -4.141 -8.820 15.048 1.00 89.19 87 PRO A O 1
ATOM 654 N N . SER A 1 88 ? -6.063 -9.904 14.531 1.00 91.31 88 SER A N 1
ATOM 655 C CA . SER A 1 88 ? -5.520 -10.866 13.563 1.00 91.31 88 SER A CA 1
ATOM 656 C C . SER A 1 88 ? -5.829 -10.525 12.103 1.00 91.31 88 SER A C 1
ATOM 658 O O . SER A 1 88 ? -5.133 -11.032 11.222 1.00 91.31 88 SER A O 1
ATOM 660 N N . TYR A 1 89 ? -6.824 -9.675 11.839 1.00 93.38 89 TYR A N 1
ATOM 661 C CA . TYR A 1 89 ? -7.251 -9.306 10.490 1.00 93.38 89 TYR A CA 1
ATOM 662 C C . TYR A 1 89 ? -7.406 -7.797 10.351 1.00 93.38 89 TYR A C 1
ATOM 664 O O . TYR A 1 89 ? -8.055 -7.143 11.162 1.00 93.38 89 TYR A O 1
ATOM 672 N N . PHE A 1 90 ? -6.824 -7.253 9.294 1.00 93.94 90 PHE A N 1
ATOM 673 C CA . PHE A 1 90 ? -6.884 -5.847 8.959 1.00 93.94 90 PHE A CA 1
ATOM 674 C C . PHE A 1 90 ? -7.982 -5.566 7.962 1.00 93.94 90 PHE A C 1
ATOM 676 O O . PHE A 1 90 ? -8.067 -6.218 6.922 1.00 93.94 90 PHE A O 1
ATOM 683 N N . ILE A 1 91 ? -8.747 -4.521 8.239 1.00 94.69 91 ILE A N 1
ATOM 684 C CA . ILE A 1 91 ? -9.563 -3.887 7.218 1.00 94.69 91 ILE A CA 1
ATOM 685 C C . ILE A 1 91 ? -8.729 -2.788 6.558 1.00 94.69 91 ILE A C 1
ATOM 687 O O . ILE A 1 91 ? -8.125 -1.958 7.241 1.00 94.69 91 ILE A O 1
ATOM 691 N N . VAL A 1 92 ? -8.613 -2.835 5.232 1.00 95.00 92 VAL A N 1
ATOM 692 C CA . VAL A 1 92 ? -7.675 -1.989 4.489 1.00 95.00 92 VAL A CA 1
ATOM 693 C C . VAL A 1 92 ? -8.415 -1.030 3.574 1.00 95.00 92 VAL A C 1
ATOM 695 O O . VAL A 1 92 ? -9.274 -1.422 2.779 1.00 95.00 92 VAL A O 1
ATOM 698 N N . TYR A 1 93 ? -7.998 0.226 3.646 1.00 95.00 93 TYR A N 1
ATOM 699 C CA . TYR A 1 93 ? -8.456 1.325 2.819 1.00 95.00 93 TYR A CA 1
ATOM 700 C C . TYR A 1 93 ? -7.273 1.933 2.072 1.00 95.00 93 TYR A C 1
ATOM 702 O O . TYR A 1 93 ? -6.168 2.072 2.601 1.00 95.00 93 TYR A O 1
ATOM 710 N N . GLN A 1 94 ? -7.510 2.306 0.821 1.00 94.25 94 GLN A N 1
ATOM 711 C CA . GLN A 1 94 ? -6.584 3.121 0.055 1.00 94.25 94 GLN A CA 1
ATOM 712 C C . GLN A 1 94 ? -6.957 4.590 0.215 1.00 94.25 94 GLN A C 1
ATOM 714 O O . GLN A 1 94 ? -8.098 4.973 -0.052 1.00 94.25 94 GLN A O 1
ATOM 719 N N . THR A 1 95 ? -5.988 5.393 0.639 1.00 94.81 95 THR A N 1
ATOM 720 C CA . THR A 1 95 ? -6.141 6.841 0.769 1.00 94.81 95 THR A CA 1
ATOM 721 C C . THR A 1 95 ? -6.035 7.511 -0.605 1.00 94.81 95 THR A C 1
ATOM 723 O O . THR A 1 95 ? -5.697 6.888 -1.614 1.00 94.81 95 THR A O 1
ATOM 726 N N . GLN A 1 96 ? -6.304 8.811 -0.646 1.00 92.31 96 GLN A N 1
ATOM 727 C CA . GLN A 1 96 ? -6.119 9.650 -1.832 1.00 92.31 96 GLN A CA 1
ATOM 728 C C . GLN A 1 96 ? -4.647 9.973 -2.154 1.00 92.31 96 GLN A C 1
ATOM 730 O O . GLN A 1 96 ? -4.368 10.599 -3.176 1.00 92.31 96 GLN A O 1
ATOM 735 N N . VAL A 1 97 ? -3.701 9.563 -1.302 1.00 92.12 97 VAL A N 1
ATOM 736 C CA . VAL A 1 97 ? -2.270 9.787 -1.533 1.00 92.12 97 VAL A CA 1
ATOM 737 C C . VAL A 1 97 ? -1.780 8.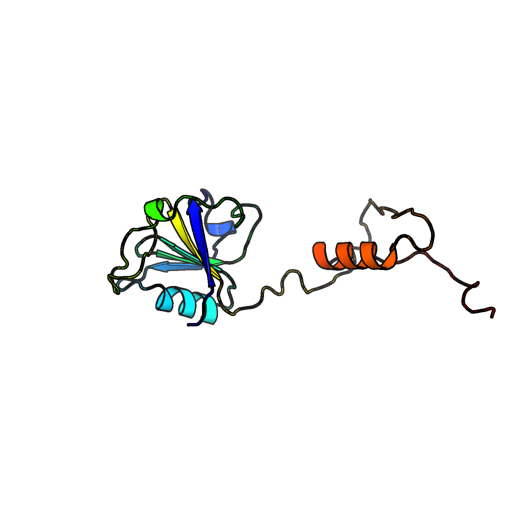884 -2.666 1.00 92.12 97 VAL A C 1
ATOM 739 O O . VAL A 1 97 ? -2.037 7.679 -2.681 1.00 92.12 97 VAL A O 1
ATOM 742 N N . GLN A 1 98 ? -1.053 9.463 -3.621 1.00 85.81 98 GLN A N 1
ATOM 743 C CA . GLN A 1 98 ? -0.459 8.723 -4.731 1.00 85.81 98 GLN A CA 1
ATOM 744 C C . GLN A 1 98 ? 0.881 8.098 -4.319 1.00 85.81 98 GLN A C 1
ATOM 746 O O . GLN A 1 98 ? 1.718 8.738 -3.687 1.00 85.81 98 GLN A O 1
ATOM 751 N N . ASP A 1 99 ? 1.093 6.833 -4.686 1.00 84.56 99 ASP A N 1
ATOM 752 C CA . ASP A 1 99 ? 2.361 6.145 -4.443 1.00 84.56 99 ASP A CA 1
ATOM 753 C C . ASP A 1 99 ? 3.385 6.497 -5.531 1.00 84.56 99 ASP A C 1
ATOM 755 O O . ASP A 1 99 ? 3.372 5.942 -6.632 1.00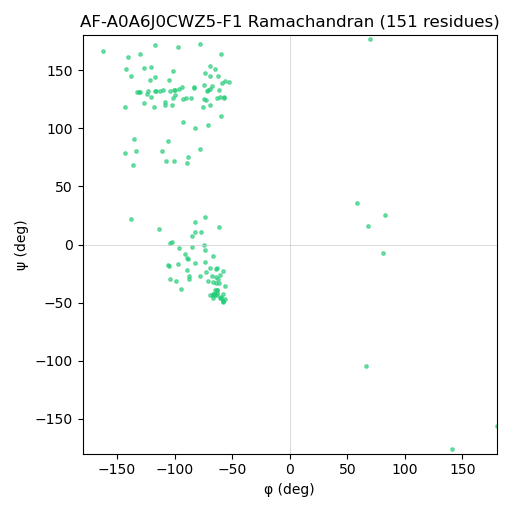 84.56 99 ASP A O 1
ATOM 759 N N . ASN A 1 100 ? 4.295 7.416 -5.214 1.00 79.12 100 ASN A N 1
ATOM 760 C CA . ASN A 1 100 ? 5.295 7.902 -6.166 1.00 79.12 100 ASN A CA 1
ATOM 761 C C . ASN A 1 100 ? 6.550 7.014 -6.255 1.00 79.12 100 ASN A C 1
ATOM 763 O O . ASN A 1 100 ? 7.423 7.275 -7.081 1.00 79.12 100 ASN A O 1
ATOM 767 N N . ARG A 1 101 ? 6.664 5.936 -5.462 1.00 76.50 101 ARG A N 1
ATOM 768 C CA . ARG A 1 101 ? 7.885 5.099 -5.419 1.00 76.50 101 ARG A CA 1
ATOM 769 C C . ARG A 1 101 ? 8.183 4.390 -6.740 1.00 76.50 101 ARG A C 1
ATOM 771 O O . ARG A 1 101 ? 9.339 4.087 -7.019 1.00 76.50 101 ARG A O 1
ATOM 778 N N . CYS A 1 102 ? 7.150 4.113 -7.532 1.00 68.69 102 CYS A N 1
ATOM 779 C CA . CYS A 1 102 ? 7.272 3.503 -8.859 1.00 68.69 102 CYS A CA 1
ATOM 780 C C . CYS A 1 102 ? 7.281 4.538 -9.996 1.00 68.69 102 CYS A C 1
ATOM 782 O O . CYS A 1 102 ? 7.423 4.163 -11.156 1.00 68.69 102 CYS A O 1
ATOM 784 N N . MET A 1 103 ? 7.125 5.828 -9.679 1.00 74.56 103 MET A N 1
ATOM 785 C CA . MET A 1 103 ? 7.118 6.904 -10.673 1.00 74.56 103 MET A CA 1
ATOM 786 C C . MET A 1 103 ? 8.530 7.416 -10.969 1.00 74.56 103 MET A C 1
ATOM 788 O O . MET A 1 103 ? 8.803 7.835 -12.095 1.00 74.56 103 MET A O 1
ATOM 792 N N . ASP A 1 104 ? 9.436 7.340 -9.988 1.00 76.56 104 ASP A N 1
ATOM 793 C CA . ASP A 1 104 ? 10.821 7.775 -10.150 1.00 76.56 104 ASP A CA 1
ATOM 794 C C . ASP A 1 104 ? 11.640 6.772 -10.967 1.00 76.56 104 ASP A C 1
ATOM 796 O O . ASP A 1 104 ? 11.840 5.614 -10.587 1.00 76.56 104 ASP A O 1
ATOM 800 N N . ARG A 1 105 ? 12.150 7.245 -12.106 1.00 79.12 105 ARG A N 1
ATOM 801 C CA . ARG A 1 105 ? 12.970 6.453 -13.023 1.00 79.12 105 ARG A CA 1
ATOM 802 C C . ARG A 1 105 ? 14.436 6.757 -12.801 1.00 79.12 105 ARG A C 1
ATOM 804 O O . ARG A 1 105 ? 14.863 7.909 -12.866 1.00 79.12 105 ARG A O 1
ATOM 811 N N . ARG A 1 106 ? 15.235 5.712 -12.619 1.00 82.62 106 ARG A N 1
ATOM 812 C CA . ARG A 1 106 ? 16.685 5.826 -12.434 1.00 82.62 106 ARG A CA 1
ATOM 813 C C . ARG A 1 106 ? 17.445 4.958 -13.418 1.00 82.62 106 ARG A C 1
ATOM 815 O O . ARG A 1 106 ? 16.973 3.914 -13.865 1.00 82.62 106 ARG A O 1
ATOM 822 N N . PHE A 1 107 ? 18.660 5.377 -13.745 1.00 81.62 107 PHE A N 1
ATOM 823 C CA . PHE A 1 107 ? 19.586 4.500 -14.446 1.00 81.62 107 PHE A CA 1
ATOM 824 C C . PHE A 1 107 ? 20.027 3.375 -13.509 1.00 81.62 107 PHE A C 1
ATOM 826 O O . PHE A 1 107 ? 20.181 3.572 -12.300 1.00 81.62 107 PHE A O 1
ATOM 833 N N . LEU A 1 108 ? 20.243 2.183 -14.065 1.00 75.81 108 LEU A N 1
ATOM 834 C CA . LEU A 1 108 ? 20.922 1.127 -13.324 1.00 75.81 108 LEU A CA 1
ATOM 835 C C . LEU A 1 108 ? 22.321 1.627 -12.917 1.00 75.81 108 LEU A C 1
ATOM 837 O O . LEU A 1 108 ? 22.995 2.257 -13.737 1.00 75.81 108 LEU A O 1
ATOM 841 N N . PRO A 1 109 ? 22.788 1.348 -11.685 1.00 78.94 109 PRO A N 1
ATOM 842 C CA . PRO A 1 109 ? 24.145 1.694 -11.275 1.00 78.94 109 PRO A CA 1
ATOM 843 C C . PRO A 1 109 ? 25.158 1.152 -12.290 1.00 78.94 109 PRO A C 1
ATOM 845 O O . PRO A 1 109 ? 25.009 0.017 -12.750 1.00 78.94 109 PRO A O 1
ATOM 848 N N . ALA A 1 110 ? 26.200 1.932 -12.603 1.00 63.81 110 ALA A N 1
ATOM 849 C CA . ALA A 1 110 ? 27.161 1.716 -13.699 1.00 63.81 110 ALA A CA 1
ATOM 850 C C . ALA A 1 110 ? 28.002 0.409 -13.640 1.00 63.81 110 ALA A C 1
ATOM 852 O O . ALA A 1 110 ? 29.006 0.274 -14.329 1.00 63.81 110 ALA A O 1
ATOM 853 N N . LYS A 1 111 ? 27.616 -0.572 -12.817 1.00 63.06 111 LYS A N 1
ATOM 854 C CA . LYS A 1 111 ? 28.235 -1.900 -12.670 1.00 63.06 111 LYS A CA 1
ATOM 855 C C . LYS A 1 111 ? 27.202 -3.033 -12.551 1.00 63.06 111 LYS A C 1
ATOM 857 O O . LYS A 1 111 ? 27.511 -4.098 -12.015 1.00 63.06 111 LYS A O 1
ATOM 862 N N . SER A 1 112 ? 25.971 -2.818 -13.023 1.00 62.16 112 SER A N 1
ATOM 863 C CA . SER A 1 112 ? 24.962 -3.877 -13.151 1.00 62.16 112 SER A CA 1
ATOM 864 C C . SER A 1 112 ? 25.483 -4.979 -14.085 1.00 62.16 112 SER A C 1
ATOM 866 O O . SER A 1 112 ? 25.645 -4.769 -15.283 1.00 62.16 112 SER A O 1
ATOM 868 N N . LYS A 1 113 ? 25.786 -6.160 -13.535 1.00 55.69 113 LYS A N 1
ATOM 869 C CA . LYS A 1 113 ? 26.476 -7.252 -14.251 1.00 55.69 113 LYS A CA 1
ATOM 870 C C . LYS A 1 113 ? 25.605 -8.004 -15.270 1.00 55.69 113 LYS A C 1
ATOM 872 O O . LYS A 1 113 ? 26.092 -8.952 -15.879 1.00 55.69 113 LYS A O 1
ATOM 877 N N . LYS A 1 114 ? 24.328 -7.646 -15.442 1.00 66.88 114 LYS A N 1
ATOM 878 C CA . LYS A 1 114 ? 23.401 -8.353 -16.341 1.00 66.88 114 LYS A CA 1
ATOM 879 C C . LYS A 1 114 ? 22.589 -7.364 -17.171 1.00 66.88 114 LYS A C 1
ATOM 881 O O . LYS A 1 114 ? 21.517 -6.932 -16.761 1.00 66.88 114 LYS A O 1
ATOM 886 N N . LEU A 1 115 ? 23.112 -7.021 -18.344 1.00 72.69 115 LEU A N 1
ATOM 887 C CA . LEU A 1 115 ? 22.314 -6.438 -19.418 1.00 72.69 115 LEU A CA 1
ATOM 888 C C . LEU A 1 115 ? 21.475 -7.563 -20.036 1.00 72.69 115 LEU A C 1
ATOM 890 O O . LEU A 1 115 ? 22.022 -8.594 -20.424 1.00 72.69 115 LEU A O 1
ATOM 894 N N . ILE A 1 116 ? 20.157 -7.382 -20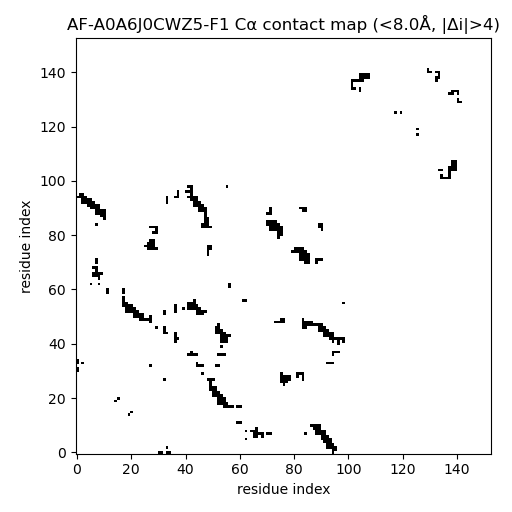.092 1.00 78.69 116 ILE A N 1
ATOM 895 C CA . ILE A 1 116 ? 19.229 -8.327 -20.724 1.00 78.69 116 ILE A CA 1
ATOM 896 C C . ILE A 1 116 ? 18.729 -7.674 -22.008 1.00 78.69 116 ILE A C 1
ATOM 898 O O . ILE A 1 116 ? 18.140 -6.595 -21.967 1.00 78.69 116 ILE A O 1
ATOM 902 N N . ALA A 1 117 ? 18.988 -8.313 -23.146 1.00 81.94 117 ALA A N 1
ATOM 903 C CA . ALA A 1 117 ? 18.493 -7.851 -24.433 1.00 81.94 117 ALA A CA 1
ATOM 904 C C . ALA A 1 117 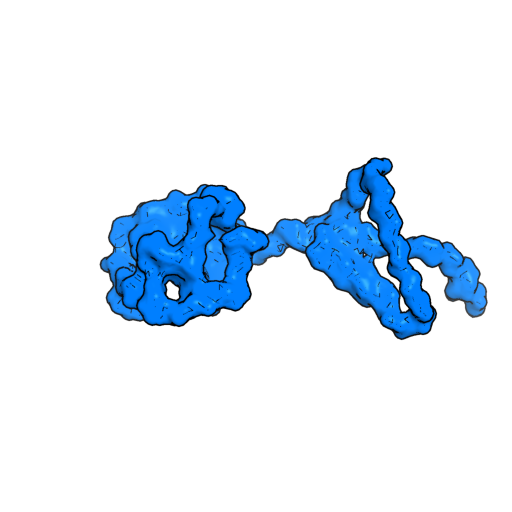? 17.051 -8.328 -24.657 1.00 81.94 117 ALA A C 1
ATOM 906 O O . ALA A 1 117 ? 16.739 -9.499 -24.449 1.00 81.94 117 ALA A O 1
ATOM 907 N N . LEU A 1 118 ? 16.190 -7.423 -25.124 1.00 80.88 118 LEU A N 1
ATOM 908 C CA . LEU A 1 118 ? 14.874 -7.757 -25.663 1.00 80.88 118 LEU A CA 1
ATOM 909 C C . LEU A 1 118 ? 15.012 -7.935 -27.182 1.00 80.88 118 LEU A C 1
ATOM 911 O O . LEU A 1 118 ? 15.168 -6.949 -27.900 1.00 80.88 118 LEU A O 1
ATOM 915 N N . ALA A 1 119 ? 14.980 -9.180 -27.661 1.00 82.56 119 ALA A N 1
ATOM 916 C CA . ALA A 1 119 ? 15.067 -9.513 -29.082 1.00 82.56 119 ALA A CA 1
ATOM 917 C C . ALA A 1 119 ? 13.706 -9.995 -29.602 1.00 82.56 119 ALA A C 1
ATOM 919 O O . ALA A 1 119 ? 13.136 -10.943 -29.067 1.00 82.56 119 ALA A O 1
ATOM 920 N N . SER A 1 120 ? 13.180 -9.327 -30.627 1.00 84.94 120 SER A N 1
ATOM 921 C CA . SER A 1 120 ? 11.892 -9.643 -31.253 1.00 84.94 120 SER A CA 1
ATOM 922 C C . SER A 1 120 ? 11.802 -8.988 -32.638 1.00 84.94 120 SER A C 1
ATOM 924 O O . SER A 1 120 ? 12.615 -8.121 -32.975 1.00 84.94 120 SER A O 1
ATOM 926 N N . PHE A 1 121 ? 10.826 -9.399 -33.449 1.00 84.94 121 PHE A N 1
ATOM 927 C CA . PHE A 1 121 ? 10.626 -8.901 -34.810 1.00 84.94 121 PHE A CA 1
ATOM 928 C C . PHE A 1 121 ? 10.247 -7.403 -34.844 1.00 84.94 121 PHE A C 1
ATOM 930 O O . PHE A 1 121 ? 9.615 -6.897 -33.907 1.00 84.94 121 PHE A O 1
ATOM 937 N N . PRO A 1 122 ? 10.590 -6.666 -35.920 1.00 82.75 122 PRO A N 1
ATOM 938 C CA . PRO A 1 122 ? 10.068 -5.320 -36.155 1.00 82.75 122 PRO A CA 1
ATOM 939 C C . PRO A 1 122 ? 8.533 -5.311 -36.172 1.00 82.75 122 PRO A C 1
ATOM 941 O O . PRO A 1 122 ? 7.907 -6.231 -36.689 1.00 82.75 122 PRO A O 1
ATOM 944 N N . GLY A 1 123 ? 7.915 -4.279 -35.593 1.00 82.75 123 GLY A N 1
ATOM 945 C CA . GLY A 1 123 ? 6.451 -4.160 -35.521 1.00 82.75 123 GLY A CA 1
ATOM 946 C C . GLY A 1 123 ? 5.773 -4.967 -34.402 1.00 82.75 123 GLY A C 1
ATOM 947 O O . GLY A 1 123 ? 4.601 -4.736 -34.134 1.00 82.75 123 GLY A O 1
ATOM 948 N N . ALA A 1 124 ? 6.495 -5.821 -33.666 1.00 89.06 124 ALA A N 1
ATOM 949 C CA . ALA A 1 124 ? 5.941 -6.631 -32.570 1.00 89.06 124 ALA A CA 1
ATOM 950 C C . ALA A 1 124 ? 5.706 -5.863 -31.247 1.00 89.06 124 ALA A C 1
ATOM 952 O O . ALA A 1 124 ? 5.467 -6.468 -30.206 1.00 89.06 124 ALA A O 1
ATOM 953 N N . GLY A 1 125 ? 5.806 -4.529 -31.256 1.00 88.31 125 GLY A N 1
ATOM 954 C CA . GLY A 1 125 ? 5.562 -3.709 -30.063 1.00 88.31 125 GLY A CA 1
ATOM 955 C C . GLY A 1 125 ? 6.746 -3.586 -29.094 1.00 88.31 125 GLY A C 1
ATOM 956 O O . GLY A 1 125 ? 6.544 -3.294 -27.919 1.00 88.31 125 GLY A O 1
ATOM 957 N N . ASN A 1 126 ? 7.989 -3.739 -29.560 1.00 86.12 126 ASN A N 1
ATOM 958 C CA . ASN A 1 126 ? 9.192 -3.692 -28.705 1.00 86.12 126 ASN A CA 1
ATOM 959 C C . ASN A 1 126 ? 9.316 -2.394 -27.888 1.00 86.12 126 ASN A C 1
ATOM 961 O O . ASN A 1 126 ? 9.762 -2.417 -26.744 1.00 86.12 126 ASN A O 1
ATOM 965 N N . THR A 1 127 ? 8.904 -1.257 -28.452 1.00 86.62 127 THR A N 1
ATOM 966 C CA . THR A 1 127 ? 8.881 0.033 -27.743 1.00 86.62 127 THR A CA 1
ATOM 967 C C . THR A 1 127 ? 7.887 0.031 -26.586 1.00 86.62 127 THR A C 1
ATOM 969 O O . THR A 1 127 ? 8.235 0.476 -25.497 1.00 86.62 127 THR A O 1
ATOM 972 N N . TRP A 1 128 ? 6.690 -0.523 -26.792 1.00 87.81 128 TRP A N 1
ATOM 973 C CA . TRP A 1 128 ? 5.684 -0.659 -25.739 1.00 87.81 128 TRP A CA 1
ATOM 974 C C . TRP A 1 128 ? 6.133 -1.626 -24.648 1.00 87.81 128 TRP A C 1
ATOM 976 O O . TRP A 1 128 ? 6.023 -1.302 -23.471 1.00 87.81 128 TRP A O 1
ATOM 986 N N . ALA A 1 129 ? 6.709 -2.770 -25.021 1.00 90.81 129 ALA A N 1
ATOM 987 C CA . ALA A 1 129 ? 7.248 -3.724 -24.057 1.00 90.81 129 ALA A CA 1
ATOM 988 C C . ALA A 1 129 ? 8.352 -3.096 -23.188 1.00 90.81 129 ALA A C 1
ATOM 990 O O . ALA A 1 129 ? 8.316 -3.218 -21.966 1.00 90.81 129 ALA A O 1
ATOM 991 N N . ARG A 1 130 ? 9.291 -2.357 -23.795 1.00 87.69 130 ARG A N 1
ATOM 992 C CA . ARG A 1 130 ? 10.303 -1.581 -23.056 1.00 87.69 130 ARG A CA 1
ATOM 993 C C . ARG A 1 130 ? 9.661 -0.565 -22.116 1.00 87.69 130 ARG A C 1
ATOM 995 O O . ARG A 1 130 ? 9.986 -0.549 -20.936 1.00 87.69 130 ARG A O 1
ATOM 1002 N N . HIS A 1 131 ? 8.705 0.221 -22.608 1.00 87.25 131 HIS A N 1
ATOM 1003 C CA . HIS A 1 131 ? 8.002 1.208 -21.793 1.00 87.25 131 HIS A CA 1
ATOM 1004 C C . HIS A 1 131 ? 7.299 0.580 -20.579 1.00 87.25 131 HIS A C 1
ATOM 1006 O O . HIS A 1 131 ? 7.413 1.098 -19.472 1.00 87.25 131 HIS A O 1
ATOM 1012 N N . LEU A 1 132 ? 6.646 -0.572 -20.753 1.00 89.38 132 LEU A N 1
ATOM 1013 C CA . LEU A 1 132 ? 6.034 -1.314 -19.650 1.00 89.38 132 LEU A CA 1
ATOM 1014 C C . LEU A 1 132 ? 7.074 -1.802 -18.634 1.00 89.38 132 LEU A C 1
ATOM 1016 O O . LEU A 1 132 ? 6.853 -1.664 -17.435 1.00 89.38 132 LEU A O 1
ATOM 1020 N N . ILE A 1 133 ? 8.215 -2.332 -19.088 1.00 87.25 133 ILE A N 1
ATOM 1021 C CA . ILE A 1 133 ? 9.312 -2.742 -18.197 1.00 87.25 133 ILE A CA 1
ATOM 1022 C C . ILE A 1 133 ? 9.871 -1.527 -17.442 1.00 87.25 133 ILE A C 1
ATOM 1024 O O . ILE A 1 133 ? 10.122 -1.616 -16.241 1.00 87.25 133 ILE A O 1
ATOM 1028 N N . GLU A 1 134 ? 10.033 -0.386 -18.111 1.00 86.38 134 GLU A N 1
ATOM 1029 C CA . GLU A 1 134 ? 10.490 0.860 -17.491 1.00 86.38 134 GLU A CA 1
ATOM 1030 C C . GLU A 1 134 ? 9.533 1.338 -16.393 1.00 86.38 134 GLU A C 1
ATOM 1032 O O . GLU A 1 134 ? 9.983 1.646 -15.292 1.00 86.38 134 GLU A O 1
ATOM 1037 N N . LEU A 1 135 ? 8.222 1.328 -16.655 1.00 84.62 135 LEU A N 1
ATOM 1038 C CA . LEU A 1 135 ? 7.196 1.689 -15.671 1.00 84.62 135 LEU A CA 1
ATOM 1039 C C . LEU A 1 135 ? 7.116 0.693 -14.509 1.00 84.62 135 LEU A C 1
ATOM 1041 O O . LEU A 1 135 ? 6.998 1.095 -13.357 1.00 84.62 135 LEU A O 1
ATOM 1045 N N . ALA A 1 136 ? 7.187 -0.606 -14.796 1.00 84.38 136 ALA A N 1
ATOM 1046 C CA . ALA A 1 136 ? 7.054 -1.645 -13.779 1.00 84.38 136 ALA A CA 1
ATOM 1047 C C . ALA A 1 136 ? 8.269 -1.713 -12.843 1.00 84.38 136 ALA A C 1
ATOM 1049 O O . ALA A 1 136 ? 8.138 -2.095 -11.681 1.00 84.38 136 ALA A O 1
ATOM 1050 N N . THR A 1 137 ? 9.459 -1.380 -13.349 1.00 82.44 137 THR A N 1
ATOM 1051 C CA . THR A 1 137 ? 10.714 -1.544 -12.604 1.00 82.44 137 THR A CA 1
ATOM 1052 C C . THR A 1 137 ? 11.307 -0.233 -12.088 1.00 82.44 137 THR A C 1
ATOM 1054 O O . THR A 1 137 ? 12.161 -0.272 -11.202 1.00 82.44 137 THR A O 1
ATOM 1057 N N . GLY A 1 138 ? 10.892 0.917 -12.630 1.00 83.81 138 GLY A N 1
ATOM 1058 C CA . GLY A 1 138 ? 11.508 2.216 -12.343 1.00 83.81 138 GLY A CA 1
ATOM 1059 C C . GLY A 1 138 ? 12.932 2.351 -12.902 1.00 83.81 138 GLY A C 1
ATOM 1060 O O . GLY A 1 138 ? 13.684 3.232 -12.481 1.00 83.81 138 GLY A O 1
ATOM 1061 N N . PHE A 1 139 ? 13.342 1.477 -13.828 1.00 84.12 139 PHE A N 1
ATOM 1062 C CA . PHE A 1 139 ? 14.653 1.539 -14.476 1.00 84.12 139 PHE A CA 1
ATOM 1063 C C . PHE A 1 139 ? 14.523 1.885 -15.953 1.00 84.12 139 PHE A C 1
ATOM 1065 O O . PHE A 1 139 ? 13.750 1.260 -16.675 1.00 84.12 139 PHE A O 1
ATOM 1072 N N . TYR A 1 140 ? 15.329 2.842 -16.416 1.00 82.81 140 TYR A N 1
ATOM 1073 C CA . TYR A 1 140 ? 15.349 3.218 -17.829 1.00 82.81 140 TYR A CA 1
ATOM 1074 C C . TYR A 1 140 ? 15.672 2.020 -18.723 1.00 82.81 140 TYR A C 1
ATOM 1076 O O . TYR A 1 140 ? 16.704 1.361 -18.556 1.00 82.81 140 TYR A O 1
ATOM 1084 N N . THR A 1 141 ? 14.812 1.780 -19.713 1.00 82.94 141 THR A N 1
ATOM 1085 C CA . THR A 1 141 ? 15.021 0.732 -20.717 1.00 82.94 141 THR A CA 1
ATOM 1086 C C . THR A 1 141 ? 15.439 1.374 -22.035 1.00 82.94 141 THR A C 1
ATOM 1088 O O . THR A 1 141 ? 14.637 1.741 -22.897 1.00 82.94 141 THR A O 1
ATOM 1091 N N . GLY A 1 142 ? 16.750 1.548 -22.193 1.00 72.88 142 GLY A N 1
ATOM 1092 C CA . GLY A 1 142 ? 17.315 2.056 -23.439 1.00 72.88 142 GLY A CA 1
ATOM 1093 C C . GLY A 1 142 ? 16.981 1.160 -24.639 1.00 72.88 142 GLY A C 1
ATOM 1094 O O . GLY A 1 142 ? 16.596 -0.002 -24.501 1.00 72.88 142 GLY A O 1
ATOM 1095 N N . SER A 1 143 ? 17.155 1.698 -25.840 1.00 69.06 143 SER A N 1
ATOM 1096 C CA . SER A 1 143 ? 17.149 0.925 -27.082 1.00 69.06 143 SER A CA 1
ATOM 1097 C C . SER A 1 143 ? 18.512 1.019 -27.752 1.00 69.06 143 SER A C 1
ATOM 1099 O O . SER A 1 143 ? 19.021 2.120 -27.926 1.00 69.06 143 SER A O 1
ATOM 1101 N N . TYR A 1 144 ? 19.074 -0.114 -28.175 1.00 63.59 144 TYR A N 1
ATOM 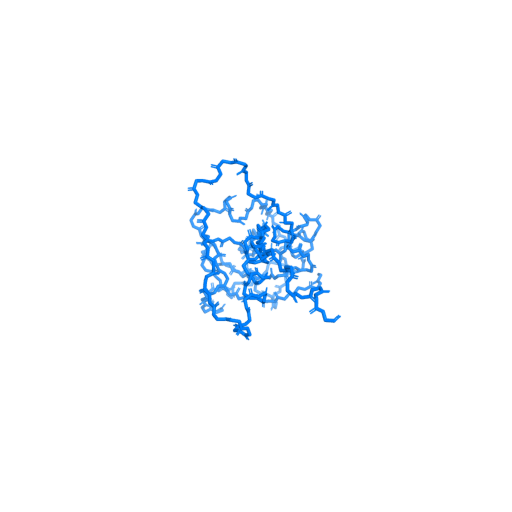1102 C CA . TYR A 1 144 ? 20.350 -0.166 -28.904 1.00 63.59 144 TYR A CA 1
ATOM 1103 C C . TYR A 1 144 ? 20.202 0.122 -30.416 1.00 63.59 144 TYR A C 1
ATOM 1105 O O . TYR A 1 144 ? 21.128 -0.085 -31.192 1.00 63.59 144 TYR A O 1
ATOM 1113 N N . TYR A 1 145 ? 19.041 0.588 -30.882 1.00 59.62 145 TYR A N 1
ATOM 1114 C CA . TYR A 1 145 ? 18.860 0.869 -32.305 1.00 59.62 145 TYR A CA 1
ATOM 1115 C C . TYR A 1 145 ? 19.660 2.114 -32.713 1.00 59.62 145 TYR A C 1
ATOM 1117 O O . TYR A 1 145 ? 19.247 3.242 -32.458 1.00 59.62 145 TYR A O 1
ATOM 1125 N N . PHE A 1 146 ? 20.797 1.903 -33.376 1.00 54.09 146 PHE A N 1
ATOM 1126 C CA . PHE A 1 146 ? 21.403 2.897 -34.258 1.00 54.09 146 PHE A CA 1
ATOM 1127 C C . PHE A 1 146 ? 20.634 2.876 -35.578 1.00 54.09 146 PHE A C 1
ATOM 1129 O O . PHE A 1 146 ? 21.018 2.186 -36.520 1.00 54.09 146 PHE A O 1
ATOM 1136 N N . ASP A 1 147 ? 19.499 3.567 -35.633 1.00 50.19 147 ASP A N 1
ATOM 1137 C CA . ASP A 1 147 ? 18.644 3.534 -36.817 1.00 50.19 147 ASP A CA 1
ATOM 1138 C C . ASP A 1 147 ? 19.026 4.621 -37.832 1.00 50.19 147 ASP A C 1
ATOM 1140 O O . ASP A 1 147 ? 18.312 5.597 -38.043 1.00 50.19 147 ASP A O 1
ATOM 1144 N N . GLY A 1 148 ? 20.184 4.450 -38.477 1.00 55.19 148 GLY A N 1
ATOM 1145 C CA . GLY A 1 148 ? 20.599 5.282 -39.615 1.00 55.19 148 GLY A CA 1
ATOM 1146 C C . GLY A 1 148 ? 19.718 5.104 -40.862 1.00 55.19 148 GLY A C 1
ATOM 1147 O O . GLY A 1 148 ? 19.836 5.877 -41.808 1.00 55.19 148 GLY A O 1
ATOM 1148 N N . SER A 1 149 ? 18.827 4.106 -40.874 1.00 54.16 149 SER A N 1
ATOM 1149 C CA . SER A 1 149 ? 17.942 3.809 -42.005 1.00 54.16 149 SER A CA 1
ATOM 1150 C C . SER A 1 149 ? 16.603 4.554 -41.953 1.00 54.16 149 SER A C 1
ATOM 1152 O O . SER A 1 149 ? 16.003 4.781 -42.999 1.00 54.16 149 SER A O 1
ATOM 1154 N N . LEU A 1 150 ? 16.167 5.015 -40.772 1.00 50.38 150 LEU A N 1
ATOM 1155 C CA . LEU A 1 150 ? 14.966 5.851 -40.609 1.00 50.38 150 LEU A CA 1
ATOM 1156 C C . LEU A 1 150 ? 15.141 7.298 -41.098 1.00 50.38 150 LEU A C 1
ATOM 1158 O O . LEU A 1 150 ? 14.148 7.947 -41.420 1.00 50.38 150 LEU A O 1
ATOM 1162 N N . TYR A 1 151 ? 16.377 7.800 -41.160 1.00 48.12 151 TYR A N 1
ATOM 1163 C CA . TYR A 1 151 ? 16.689 9.160 -41.624 1.00 48.12 151 TYR A CA 1
ATOM 1164 C C . TYR A 1 151 ? 16.935 9.254 -43.134 1.00 48.12 151 TYR A C 1
ATOM 1166 O O . TYR A 1 151 ? 16.990 10.355 -43.671 1.00 48.12 151 TYR A O 1
ATOM 1174 N N . ASN A 1 152 ? 17.071 8.114 -43.815 1.00 41.91 152 ASN A N 1
ATOM 1175 C CA . ASN A 1 152 ? 17.237 8.044 -45.264 1.00 41.91 152 ASN A CA 1
ATOM 1176 C C . ASN A 1 152 ? 15.905 7.677 -45.928 1.00 41.91 152 ASN A C 1
ATOM 1178 O O . ASN A 1 152 ? 15.724 6.564 -46.426 1.00 41.91 152 ASN A O 1
ATOM 1182 N N . LYS A 1 153 ? 14.974 8.631 -45.919 1.00 45.34 153 LYS A N 1
ATOM 1183 C CA . LYS A 1 153 ? 13.848 8.685 -46.854 1.00 45.34 153 LYS A CA 1
ATOM 1184 C C . LYS A 1 153 ? 13.881 9.996 -47.616 1.00 45.34 153 LYS A C 1
ATOM 1186 O O . LYS A 1 153 ? 14.097 11.033 -46.956 1.00 45.34 153 LYS A O 1
#

Nearest PDB structures (foldseek):
  5fws-assembly1_A  TM=8.820E-01  e=2.937E-05  Homo sapiens
  7pz2-assembly1_A  TM=8.167E-01  e=9.095E-06  Saccharomyces cerevisiae
  5fwu-assembly1_A  TM=8.716E-01  e=3.571E-05  Homo sapiens
  7bzt-assembly1_E  TM=8.505E-01  e=4.067E-05  Homo sapiens

Mean predicted aligned error: 10.0 Å

Secondary structure (DSSP, 8-state):
---EEEEEEEPPS-HHHH--EEEE-TT--HHHHHHHHHHTT-SEEEEETTEEEEE--BTTB-TTSPBPGGGG-PBPSS-TTSB---SSEEEEEE-S---GGGT--BPPPTT-S--------TTS-HHHHHHHHHHHHSB--------TTSS--

Solvent-accessible surface area (backbone atoms only — not comparable to full-atom values): 8818 Å² total; per-residue (Å²): 94,77,63,46,83,70,47,17,30,73,56,57,93,66,47,67,83,38,33,70,42,72,46,81,36,90,68,21,40,69,45,61,39,35,41,51,16,42,77,69,69,18,30,25,22,34,24,30,40,45,38,30,30,21,24,54,87,35,92,80,50,57,93,75,69,66,49,64,57,74,68,14,60,38,57,19,74,62,35,79,91,42,60,18,4,29,92,62,19,25,29,33,33,34,32,79,37,79,77,59,83,53,69,56,69,40,74,74,64,100,75,68,91,74,86,79,86,89,86,77,66,89,90,74,47,65,70,59,55,36,51,50,51,22,54,75,67,19,35,69,61,82,78,91,75,82,64,72,68,77,75,69,120

Radius of gyr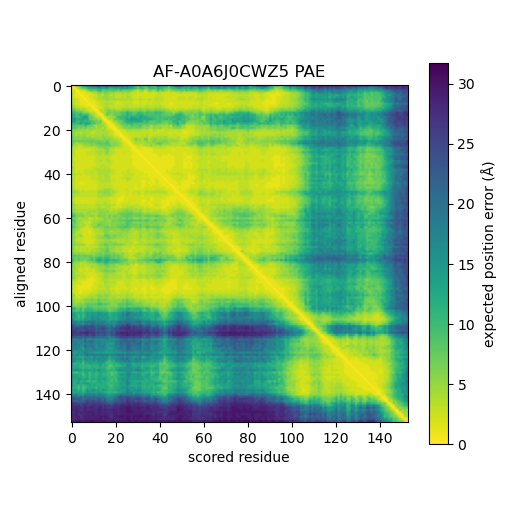ation: 21.61 Å; Cα contacts (8 Å, |Δi|>4): 269; chains: 1; bounding box: 50×27×69 Å

Foldseek 3Di:
DDKAWLAKAFDFPDQCVFFVDKDFAPQDDPVVLLVVLVVVLAQKWKFAARMITGGHQDPRGHSPPHDDRVQQQPATNNGRPDGRGHNGMIGMITHPRDDCPLVAADEDPPPPPDDDDDDDDPPPCPVVVQVVCCSVPSYHRDDPDPCPPVVVD

pLDDT: mean 84.13, std 11.87, range [41.91, 95.5]

Sequence (153 aa):
GSAVFRGCFRRPNNLSLALPVTAAMPNMSVDKCVDLCTEKEYPLAALAGTACHCGFPTTRFPLHDREDEQLCAQKCSAEEFESCGTPSYFIVYQTQVQDNRCMDRRFLPAKSKKLIALASFPGAGNTWARHLIELATGFYTGSYYFDGSLYNK